Protein AF-A0A7C1SF54-F1 (afdb_monomer)

Secondary structure (DSSP, 8-state):
-----HHHHHT---HHHHHHHHTT--SS---TT---HHHHHHHHHHHHHHHHHHHHHH-GGG----TTPPPHHHHHHH-SGGGSPPP-

Radius of gyration: 16.84 Å; Cα contacts (8 Å, |Δi|>4): 66; chains: 1; bounding box: 43×36×37 Å

Structure (mmCIF, N/CA/C/O backbone):
data_AF-A0A7C1SF54-F1
#
_entry.id   AF-A0A7C1SF54-F1
#
loop_
_atom_site.group_PDB
_atom_site.id
_atom_site.type_symbol
_atom_site.label_atom_id
_atom_site.label_alt_id
_atom_site.label_comp_id
_atom_site.label_asym_id
_atom_site.label_entity_id
_atom_site.label_seq_id
_atom_site.pdbx_PDB_ins_code
_atom_site.Cartn_x
_atom_site.Cartn_y
_atom_site.Cartn_z
_atom_site.occupancy
_atom_site.B_iso_or_equiv
_atom_site.auth_seq_id
_atom_site.auth_comp_id
_atom_site.auth_asym_id
_atom_site.auth_atom_id
_atom_site.pdbx_PDB_model_num
ATOM 1 N N . MET A 1 1 ? 22.321 -11.638 -2.995 1.00 58.53 1 MET A N 1
ATOM 2 C CA . MET A 1 1 ? 21.209 -10.674 -2.806 1.00 58.53 1 MET A CA 1
ATOM 3 C C . MET A 1 1 ? 21.509 -9.431 -3.645 1.00 58.53 1 MET A C 1
ATOM 5 O O . MET A 1 1 ? 22.684 -9.157 -3.853 1.00 58.53 1 MET A O 1
ATOM 9 N N . GLY A 1 2 ? 20.512 -8.750 -4.222 1.00 70.00 2 GLY A N 1
ATOM 10 C CA . GLY A 1 2 ? 20.750 -7.513 -4.989 1.00 70.00 2 GLY A CA 1
ATOM 11 C C . GLY A 1 2 ? 21.023 -6.313 -4.075 1.00 70.00 2 GLY A C 1
ATOM 12 O O . GLY A 1 2 ? 20.670 -6.357 -2.900 1.00 70.00 2 GLY A O 1
ATOM 13 N N . GLN A 1 3 ? 21.634 -5.250 -4.604 1.00 85.44 3 GLN A N 1
ATOM 14 C CA . GLN A 1 3 ? 21.792 -3.990 -3.873 1.00 85.44 3 GLN A CA 1
ATOM 15 C C . GLN A 1 3 ? 20.418 -3.356 -3.619 1.00 85.44 3 GLN A C 1
ATOM 17 O O . GLN A 1 3 ? 19.587 -3.280 -4.529 1.00 85.44 3 GLN A O 1
ATOM 22 N N . ILE A 1 4 ? 20.189 -2.883 -2.394 1.00 89.69 4 ILE A N 1
ATOM 23 C CA . ILE A 1 4 ? 18.980 -2.133 -2.054 1.00 89.69 4 ILE A CA 1
ATOM 24 C C . ILE A 1 4 ? 19.110 -0.743 -2.670 1.00 89.69 4 ILE A C 1
ATOM 26 O O . ILE A 1 4 ? 19.986 0.031 -2.300 1.00 89.69 4 ILE A O 1
ATOM 30 N N . THR A 1 5 ? 18.251 -0.448 -3.641 1.00 93.38 5 THR A N 1
ATOM 31 C CA . THR A 1 5 ? 18.236 0.832 -4.356 1.00 93.38 5 THR A CA 1
ATOM 32 C C . THR A 1 5 ? 16.849 1.471 -4.261 1.00 93.38 5 THR A C 1
ATOM 34 O O . THR A 1 5 ? 15.853 0.747 -4.146 1.00 93.38 5 THR A O 1
ATOM 37 N N . PRO A 1 6 ? 16.729 2.809 -4.342 1.00 93.44 6 PRO A N 1
ATOM 38 C CA . PRO A 1 6 ? 15.424 3.468 -4.329 1.00 93.44 6 PRO A CA 1
ATOM 39 C C . PRO A 1 6 ? 14.435 2.937 -5.387 1.00 93.44 6 PRO A C 1
ATOM 41 O O . PRO A 1 6 ? 13.290 2.681 -5.016 1.00 93.44 6 PRO A O 1
ATOM 44 N N . PRO A 1 7 ? 14.826 2.651 -6.651 1.00 92.19 7 PRO A N 1
ATOM 45 C CA . PRO A 1 7 ? 13.915 2.053 -7.633 1.00 92.19 7 PRO A CA 1
ATOM 46 C C . PRO A 1 7 ? 13.426 0.654 -7.237 1.00 92.19 7 PRO A C 1
ATOM 48 O O . PRO A 1 7 ? 12.254 0.330 -7.429 1.00 92.19 7 PRO A O 1
ATOM 51 N N . LEU A 1 8 ? 14.285 -0.171 -6.624 1.00 93.38 8 LEU A N 1
ATOM 52 C CA . LEU A 1 8 ? 13.870 -1.476 -6.102 1.00 93.38 8 LEU A CA 1
ATOM 53 C C . LEU A 1 8 ? 12.784 -1.317 -5.028 1.00 93.38 8 LEU A C 1
ATOM 55 O O . LEU A 1 8 ? 11.792 -2.045 -5.034 1.00 93.38 8 LEU A O 1
ATOM 59 N N . ILE A 1 9 ? 12.942 -0.348 -4.125 1.00 93.62 9 ILE A N 1
ATOM 60 C CA . ILE A 1 9 ? 11.988 -0.115 -3.037 1.00 93.62 9 ILE A CA 1
ATOM 61 C C . ILE A 1 9 ? 10.690 0.512 -3.552 1.00 93.62 9 ILE A C 1
ATOM 63 O O . ILE A 1 9 ? 9.611 -0.025 -3.290 1.00 93.62 9 ILE A O 1
ATOM 67 N N . VAL A 1 10 ? 10.781 1.621 -4.285 1.00 95.00 10 VAL A N 1
ATOM 68 C CA . VAL A 1 10 ? 9.636 2.459 -4.666 1.00 95.00 10 VAL A CA 1
ATOM 69 C C . VAL A 1 10 ? 8.906 1.897 -5.884 1.00 95.00 10 VAL A C 1
ATOM 71 O O . VAL A 1 10 ? 7.683 1.743 -5.851 1.00 95.00 10 VAL A O 1
ATOM 74 N N . GLU A 1 11 ? 9.633 1.541 -6.942 1.00 94.62 11 GLU A N 1
ATOM 75 C CA . G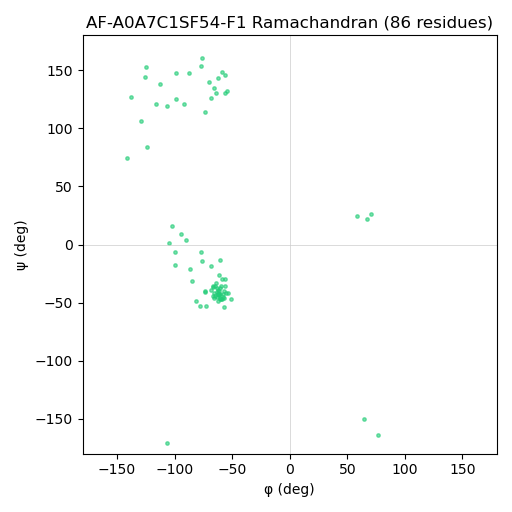LU A 1 11 ? 9.045 0.996 -8.173 1.00 94.62 11 GLU A CA 1
ATOM 76 C C . GLU A 1 11 ? 8.852 -0.522 -8.094 1.00 94.62 11 GLU A C 1
ATOM 78 O O . GLU A 1 11 ? 8.017 -1.078 -8.802 1.00 94.62 11 GLU A O 1
ATOM 83 N N . GLY A 1 12 ? 9.578 -1.214 -7.210 1.00 94.50 12 GLY A N 1
ATOM 84 C CA . GLY A 1 12 ? 9.461 -2.667 -7.084 1.00 94.50 12 GLY A CA 1
ATOM 85 C C . GLY A 1 12 ? 10.039 -3.424 -8.276 1.00 94.50 12 GLY A C 1
ATOM 86 O O . GLY A 1 12 ? 9.567 -4.526 -8.572 1.00 94.50 12 GLY A O 1
ATOM 87 N N . LYS A 1 13 ? 11.012 -2.832 -8.979 1.00 93.69 13 LYS A N 1
ATOM 88 C CA . LYS A 1 13 ? 11.689 -3.429 -10.137 1.00 93.69 13 LYS A CA 1
ATOM 89 C C . LYS A 1 13 ? 12.938 -4.197 -9.703 1.00 93.69 13 LYS A C 1
ATOM 91 O O . LYS A 1 13 ? 13.864 -3.622 -9.141 1.00 93.69 13 LYS A O 1
ATOM 96 N N . ASP A 1 14 ? 12.970 -5.491 -10.007 1.00 92.31 14 ASP A N 1
ATOM 97 C CA . ASP A 1 14 ? 14.047 -6.419 -9.670 1.00 92.31 14 ASP A CA 1
ATOM 98 C C . ASP A 1 14 ? 14.344 -7.347 -10.865 1.00 92.31 14 ASP A C 1
ATOM 100 O O . ASP A 1 14 ? 13.470 -8.027 -11.424 1.00 92.31 14 ASP A O 1
ATOM 104 N N . LYS A 1 15 ? 15.619 -7.390 -11.266 1.00 91.50 15 LYS A N 1
ATOM 105 C CA . LYS A 1 15 ? 16.106 -8.216 -12.381 1.00 91.50 15 LYS A CA 1
ATOM 106 C C . LYS A 1 15 ? 15.948 -9.718 -12.131 1.00 91.50 15 LYS A C 1
ATOM 108 O O . LYS A 1 15 ? 15.719 -10.473 -13.072 1.00 91.50 15 LYS A O 1
ATOM 113 N N . ASN A 1 16 ? 16.066 -10.165 -10.886 1.00 92.06 16 ASN A N 1
ATOM 114 C CA . ASN A 1 16 ? 15.915 -11.562 -10.499 1.00 92.06 16 ASN A CA 1
ATOM 115 C C . ASN A 1 16 ? 14.444 -11.976 -10.548 1.00 92.06 16 ASN A C 1
ATOM 117 O O . ASN A 1 16 ? 14.150 -13.042 -11.081 1.00 92.06 16 ASN A O 1
ATOM 121 N N . TYR A 1 17 ? 13.523 -11.113 -10.104 1.00 92.88 17 TYR A N 1
ATOM 122 C CA . TYR A 1 17 ? 12.085 -11.353 -10.285 1.00 92.88 17 TYR A CA 1
ATOM 123 C C . TYR A 1 17 ? 11.706 -11.383 -11.763 1.00 92.88 17 TYR A C 1
ATOM 125 O O . TYR A 1 17 ? 10.982 -12.276 -12.188 1.00 92.88 17 TYR A O 1
ATOM 133 N N . THR A 1 18 ? 12.273 -10.489 -12.576 1.00 93.44 18 THR A N 1
ATOM 134 C CA . THR A 1 18 ? 12.081 -10.522 -14.035 1.00 93.44 18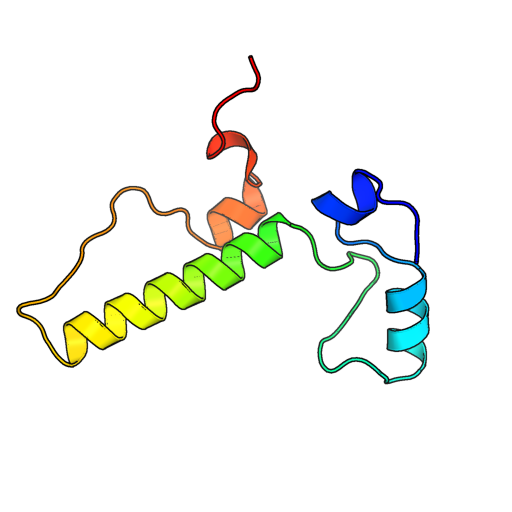 THR A CA 1
ATOM 135 C C . THR A 1 18 ? 12.527 -11.861 -14.635 1.00 93.44 18 THR A C 1
ATOM 137 O O . THR A 1 18 ? 11.832 -12.428 -15.477 1.00 93.44 18 THR A O 1
ATOM 140 N N . LYS A 1 19 ? 13.675 -12.402 -14.199 1.00 94.12 19 LYS A N 1
ATOM 141 C CA . LYS A 1 19 ? 14.155 -13.726 -14.632 1.00 94.12 19 LYS A CA 1
ATOM 142 C C . LYS A 1 19 ? 13.237 -14.852 -14.145 1.00 94.12 19 LYS A C 1
ATOM 144 O O . LYS A 1 19 ? 12.880 -15.715 -14.936 1.00 94.12 19 LYS A O 1
ATOM 149 N N . ALA A 1 20 ? 12.831 -14.834 -12.877 1.00 95.06 20 ALA A N 1
ATOM 150 C CA . ALA A 1 20 ? 11.943 -15.842 -12.298 1.00 95.06 20 ALA A CA 1
ATOM 151 C C . ALA A 1 20 ? 10.560 -15.864 -12.973 1.00 95.06 20 ALA A C 1
ATOM 153 O O . ALA A 1 20 ? 10.032 -16.943 -13.234 1.00 95.06 20 ALA A O 1
ATOM 154 N N . ALA A 1 21 ? 10.017 -14.693 -13.320 1.00 95.56 21 ALA A N 1
ATOM 155 C CA . ALA A 1 21 ? 8.757 -14.551 -14.047 1.00 95.56 21 ALA A CA 1
ATOM 156 C C . ALA A 1 21 ? 8.811 -15.246 -15.413 1.00 95.56 21 ALA A C 1
ATOM 158 O O . ALA A 1 21 ? 7.928 -16.032 -15.741 1.00 95.56 21 ALA A O 1
ATOM 159 N N . LYS A 1 22 ? 9.892 -15.023 -16.177 1.00 94.94 22 LYS A N 1
ATOM 160 C CA . LYS A 1 22 ? 10.122 -15.680 -17.477 1.00 94.94 22 LYS A CA 1
ATOM 161 C C . LYS A 1 22 ? 10.234 -17.202 -17.371 1.00 94.94 22 LYS A C 1
ATOM 163 O O . LYS A 1 22 ? 9.956 -17.894 -18.339 1.00 94.94 22 LYS A O 1
ATOM 168 N N . LEU A 1 23 ? 10.647 -17.708 -16.212 1.00 96.62 23 LEU A N 1
ATOM 169 C CA . LEU A 1 23 ? 10.761 -19.138 -15.929 1.00 96.62 23 LEU A CA 1
ATOM 170 C C . LEU A 1 23 ? 9.476 -19.739 -15.331 1.00 96.62 23 LEU A C 1
ATOM 172 O O . LEU A 1 23 ? 9.498 -20.901 -14.938 1.00 96.62 23 LEU A O 1
ATOM 176 N N . GLY A 1 24 ? 8.390 -18.968 -15.194 1.00 96.06 24 GLY A N 1
ATOM 177 C CA . GLY A 1 24 ? 7.139 -19.445 -14.594 1.00 96.06 24 GLY A CA 1
ATOM 178 C C . GLY A 1 24 ? 7.241 -19.760 -13.097 1.00 96.06 24 GLY A C 1
ATOM 179 O O . GLY A 1 24 ? 6.452 -20.536 -12.574 1.00 96.06 24 GLY A O 1
ATOM 180 N N . ARG A 1 25 ? 8.222 -19.182 -12.389 1.00 96.25 25 ARG A N 1
ATOM 181 C CA . ARG A 1 25 ? 8.525 -19.507 -10.980 1.00 96.25 25 ARG A CA 1
ATOM 182 C C . ARG A 1 25 ? 7.851 -18.584 -9.961 1.00 96.25 25 ARG A C 1
ATOM 184 O O . ARG A 1 25 ? 8.215 -18.611 -8.789 1.00 96.25 25 ARG A O 1
ATOM 191 N N . LEU A 1 26 ? 6.932 -17.721 -10.391 1.00 95.25 26 LEU A N 1
ATOM 192 C CA . LEU A 1 26 ? 6.251 -16.765 -9.517 1.00 95.25 26 LEU A CA 1
ATOM 193 C C . LEU A 1 26 ? 4.768 -17.108 -9.395 1.00 95.25 26 LEU A C 1
ATOM 195 O O . LEU A 1 26 ? 4.109 -17.375 -10.393 1.00 95.25 26 LEU A O 1
ATOM 199 N N . PHE A 1 27 ? 4.236 -17.008 -8.177 1.00 93.69 27 PHE A N 1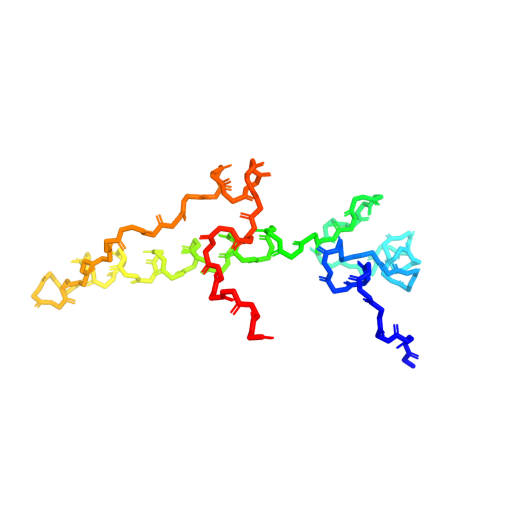
ATOM 200 C CA . PHE A 1 27 ? 2.803 -17.170 -7.896 1.00 93.69 27 PHE A CA 1
ATOM 201 C C . PHE A 1 27 ? 1.960 -15.957 -8.302 1.00 93.69 27 PHE A C 1
ATOM 203 O O . PHE A 1 27 ? 0.736 -16.033 -8.341 1.00 93.69 27 PHE A O 1
ATOM 210 N N . VAL A 1 28 ? 2.605 -14.820 -8.569 1.00 89.56 28 VAL A N 1
ATOM 211 C CA . VAL A 1 28 ? 1.940 -13.577 -8.961 1.00 89.56 28 VAL A CA 1
ATOM 212 C C . VAL A 1 28 ? 2.526 -13.055 -10.269 1.00 89.56 28 VAL A C 1
ATOM 214 O O . VAL A 1 28 ? 3.742 -13.155 -10.471 1.00 89.56 28 VAL A O 1
ATOM 217 N N . PRO A 1 29 ? 1.702 -12.452 -11.144 1.00 91.00 29 PRO A N 1
ATOM 218 C CA . PRO A 1 29 ? 2.200 -11.790 -12.338 1.00 91.00 29 PRO A CA 1
ATOM 219 C C . PRO A 1 29 ? 3.234 -10.719 -11.984 1.00 91.00 29 PRO A C 1
ATOM 221 O O . PRO A 1 29 ? 2.997 -9.861 -11.129 1.00 91.00 29 PRO A O 1
ATOM 224 N N . TYR A 1 30 ? 4.373 -10.760 -12.669 1.00 94.44 30 TYR A N 1
ATOM 225 C CA . TYR A 1 30 ? 5.449 -9.788 -12.521 1.00 94.44 30 TYR A CA 1
ATOM 226 C C . TYR A 1 30 ? 5.840 -9.261 -13.902 1.00 94.44 30 TYR A C 1
ATOM 228 O O . TYR A 1 30 ? 6.432 -9.976 -14.711 1.00 94.44 30 TYR A O 1
ATOM 236 N N . GLY A 1 31 ? 5.449 -8.017 -14.179 1.00 89.44 31 GLY A N 1
ATOM 237 C CA . GLY A 1 31 ? 5.643 -7.357 -15.468 1.00 89.44 31 GLY A CA 1
ATOM 238 C C . GLY A 1 31 ? 6.737 -6.289 -15.448 1.00 89.44 31 GLY A C 1
ATOM 239 O O . GLY A 1 31 ? 7.456 -6.119 -14.465 1.00 89.44 31 GLY A O 1
ATOM 240 N N . LYS A 1 32 ? 6.825 -5.527 -16.544 1.00 89.81 32 LYS A N 1
ATOM 241 C CA . LYS A 1 32 ? 7.785 -4.418 -16.711 1.00 89.81 32 LYS A CA 1
ATOM 242 C C . LYS A 1 32 ? 7.631 -3.326 -15.646 1.00 89.81 32 LYS A C 1
ATOM 244 O O . LYS A 1 32 ? 8.616 -2.695 -15.270 1.00 89.81 32 LYS A O 1
ATOM 249 N N . ASP A 1 33 ? 6.416 -3.145 -15.140 1.00 90.62 33 ASP A N 1
ATOM 250 C CA . ASP A 1 33 ? 6.100 -2.147 -14.117 1.00 90.62 33 ASP A CA 1
ATOM 251 C C . ASP A 1 33 ? 6.547 -2.566 -12.708 1.00 90.62 33 ASP A C 1
ATOM 253 O O . ASP A 1 33 ? 6.467 -1.767 -11.778 1.00 90.62 33 ASP 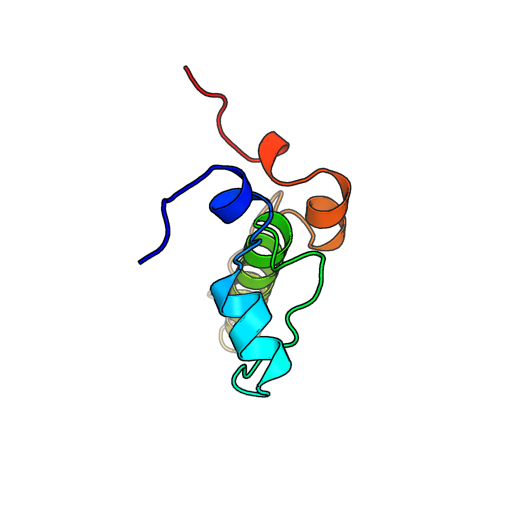A O 1
ATOM 257 N N . GLY A 1 34 ? 7.028 -3.805 -12.540 1.00 93.94 34 GLY A N 1
ATOM 258 C CA . GLY A 1 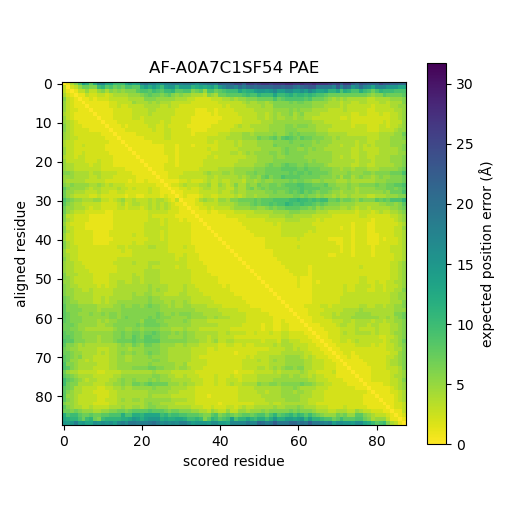34 ? 7.388 -4.361 -11.241 1.00 93.94 34 GLY A CA 1
ATOM 259 C C . GLY A 1 34 ? 6.180 -4.503 -10.313 1.00 93.94 34 GLY A C 1
ATOM 260 O O . GLY A 1 34 ? 5.045 -4.708 -10.751 1.00 93.94 34 GLY A O 1
ATOM 261 N N . ILE A 1 35 ? 6.425 -4.403 -9.005 1.00 95.06 35 ILE A N 1
ATOM 262 C CA . ILE A 1 35 ? 5.366 -4.340 -7.986 1.00 95.06 35 ILE A CA 1
ATOM 263 C C . ILE A 1 35 ? 5.567 -3.070 -7.146 1.00 95.06 35 ILE A C 1
ATOM 265 O O . ILE A 1 35 ? 6.173 -3.147 -6.070 1.00 95.06 35 ILE A O 1
ATOM 269 N N . PRO A 1 36 ? 5.062 -1.908 -7.606 1.00 95.69 36 PRO A N 1
ATOM 270 C CA . PRO A 1 36 ? 5.325 -0.619 -6.974 1.00 95.69 36 PRO A CA 1
ATOM 271 C C . PRO A 1 36 ? 4.869 -0.552 -5.519 1.00 95.69 36 PRO A C 1
ATOM 273 O O . PRO A 1 36 ? 3.842 -1.126 -5.148 1.00 95.69 36 PRO A O 1
ATOM 276 N N . LEU A 1 37 ? 5.575 0.225 -4.698 1.00 95.81 37 LEU A N 1
ATOM 277 C CA . LEU A 1 37 ? 5.269 0.389 -3.277 1.00 95.81 37 LEU A CA 1
ATOM 278 C C . LEU A 1 37 ? 3.828 0.860 -3.048 1.00 95.81 37 LEU A C 1
ATOM 280 O O . LEU A 1 37 ? 3.129 0.288 -2.217 1.00 95.81 37 LEU A O 1
ATOM 284 N N . LYS A 1 38 ? 3.336 1.811 -3.855 1.00 96.25 38 LYS A N 1
ATOM 285 C CA . LYS A 1 38 ? 1.936 2.274 -3.800 1.00 96.25 38 LYS A CA 1
ATOM 286 C C . LYS A 1 38 ? 0.918 1.145 -3.986 1.00 96.25 38 LYS A C 1
ATOM 288 O O . LYS A 1 38 ? -0.125 1.138 -3.340 1.00 96.25 38 LYS A O 1
ATOM 293 N N . LEU A 1 39 ? 1.232 0.164 -4.836 1.00 94.88 39 LEU A N 1
ATOM 294 C CA . LEU A 1 39 ? 0.381 -1.000 -5.066 1.00 94.88 39 LEU A CA 1
ATOM 295 C C . LEU A 1 39 ? 0.434 -1.967 -3.880 1.00 94.88 39 LEU A C 1
ATOM 297 O O . LEU A 1 39 ? -0.600 -2.506 -3.492 1.00 94.88 39 LEU A O 1
ATOM 301 N N . ARG A 1 40 ? 1.617 -2.171 -3.290 1.00 95.44 40 ARG A N 1
ATOM 302 C CA . ARG A 1 40 ? 1.771 -2.995 -2.081 1.00 95.44 40 ARG A CA 1
ATOM 303 C C . ARG A 1 40 ? 0.998 -2.389 -0.907 1.00 95.44 40 ARG A C 1
ATOM 305 O O . ARG A 1 40 ? 0.183 -3.085 -0.312 1.00 95.44 40 ARG A O 1
ATOM 312 N N . VAL A 1 41 ? 1.155 -1.088 -0.653 1.00 97.19 41 VAL A N 1
ATOM 313 C CA . VAL A 1 41 ? 0.411 -0.355 0.391 1.00 97.19 41 VAL A CA 1
ATOM 314 C C . VAL A 1 41 ? -1.099 -0.451 0.164 1.00 97.19 41 VAL A C 1
ATOM 316 O O . VAL A 1 41 ? -1.834 -0.788 1.088 1.00 97.19 41 VAL A O 1
ATOM 319 N N . ALA A 1 42 ? -1.570 -0.258 -1.071 1.00 96.38 42 ALA A N 1
ATOM 320 C CA . ALA A 1 42 ? -2.991 -0.387 -1.388 1.00 96.38 42 ALA A CA 1
ATOM 321 C C . ALA A 1 42 ? -3.554 -1.793 -1.100 1.00 96.38 42 ALA A C 1
ATOM 323 O O . ALA A 1 42 ? -4.686 -1.907 -0.636 1.00 96.38 42 ALA A O 1
ATOM 324 N N . ARG A 1 43 ? -2.782 -2.862 -1.351 1.00 95.69 43 ARG A N 1
ATOM 325 C CA . ARG A 1 43 ? -3.190 -4.238 -1.011 1.00 95.69 43 ARG A CA 1
ATOM 326 C C . ARG A 1 43 ? -3.269 -4.447 0.498 1.00 95.69 43 ARG A C 1
ATOM 328 O O . ARG A 1 43 ? -4.258 -4.996 0.963 1.00 95.69 43 ARG A O 1
ATOM 335 N N . HIS A 1 44 ? -2.284 -3.968 1.257 1.00 96.75 44 HIS A N 1
ATOM 336 C CA . HIS A 1 44 ? -2.310 -4.079 2.718 1.00 96.75 44 HIS A CA 1
ATOM 337 C C . HIS A 1 44 ? -3.496 -3.333 3.333 1.00 96.75 44 HIS A C 1
ATOM 339 O O . HIS A 1 44 ? -4.179 -3.882 4.192 1.00 96.75 44 HIS A O 1
ATOM 345 N N . LEU A 1 45 ? -3.802 -2.125 2.854 1.00 96.88 45 LEU A N 1
ATOM 346 C CA . LEU A 1 45 ? -4.974 -1.380 3.319 1.00 96.88 45 LEU A CA 1
ATOM 347 C C . LEU A 1 45 ? -6.288 -2.074 2.961 1.00 96.88 45 LEU A C 1
ATOM 349 O O . LEU A 1 45 ? -7.221 -2.051 3.758 1.00 96.88 45 LEU A O 1
ATOM 353 N N . ALA A 1 46 ? -6.363 -2.726 1.796 1.00 96.00 46 ALA A N 1
ATOM 354 C CA . ALA A 1 46 ? -7.517 -3.551 1.454 1.00 96.00 46 ALA A CA 1
ATOM 355 C C . ALA A 1 46 ? -7.679 -4.716 2.443 1.00 96.00 46 ALA A C 1
ATOM 357 O O . ALA A 1 46 ? -8.783 -4.936 2.925 1.00 96.00 46 ALA A O 1
ATOM 358 N N . THR A 1 47 ? -6.589 -5.400 2.810 1.00 97.06 47 THR A N 1
ATOM 359 C CA . THR A 1 47 ? -6.615 -6.462 3.827 1.00 97.06 47 THR A CA 1
ATOM 360 C C . THR A 1 47 ? -7.073 -5.946 5.190 1.00 97.06 47 THR A C 1
ATOM 362 O O . THR A 1 47 ? -7.950 -6.556 5.792 1.00 97.06 47 THR A O 1
ATOM 365 N N . VAL A 1 48 ? -6.539 -4.813 5.661 1.00 96.81 48 VAL A N 1
ATOM 366 C CA . VAL A 1 48 ? -6.979 -4.193 6.924 1.00 96.81 48 VAL A CA 1
ATOM 367 C C . VAL A 1 48 ? -8.470 -3.874 6.864 1.00 96.81 48 VAL A C 1
ATOM 369 O O . VAL A 1 48 ? -9.207 -4.253 7.767 1.00 96.81 48 VAL A O 1
ATOM 372 N N . LYS A 1 49 ? -8.938 -3.258 5.771 1.00 96.25 49 LYS A N 1
ATOM 373 C CA . LYS A 1 49 ? -10.362 -2.967 5.580 1.00 96.25 49 LYS A CA 1
ATOM 374 C C . LYS A 1 49 ? -11.212 -4.235 5.654 1.00 96.25 49 LYS A C 1
ATOM 376 O O . LYS A 1 49 ? -12.211 -4.234 6.357 1.00 96.25 49 LYS A O 1
ATOM 381 N N . SER A 1 50 ? -10.804 -5.307 4.975 1.00 96.94 50 SER A N 1
ATOM 382 C CA . SER A 1 50 ? -11.516 -6.589 4.999 1.00 96.94 50 SER A CA 1
ATOM 383 C C . SER A 1 50 ? -11.584 -7.193 6.401 1.00 96.94 50 SER A C 1
ATOM 385 O O . SER A 1 50 ? -12.645 -7.655 6.799 1.00 96.94 50 SER A O 1
ATOM 387 N N . ILE A 1 51 ? -10.489 -7.156 7.168 1.00 97.62 51 ILE A N 1
ATOM 388 C CA . ILE A 1 51 ? -10.478 -7.647 8.554 1.00 97.62 51 ILE A CA 1
ATOM 389 C C . ILE A 1 51 ? -11.473 -6.858 9.412 1.00 97.62 51 ILE A C 1
ATOM 391 O O . ILE A 1 51 ? -12.247 -7.459 10.149 1.00 97.62 51 ILE A O 1
ATOM 395 N N . LEU A 1 52 ? -11.480 -5.527 9.298 1.00 97.44 52 LEU A N 1
ATOM 396 C CA . LEU A 1 52 ? -12.374 -4.673 10.083 1.00 97.44 52 LEU A CA 1
ATOM 397 C C . LEU A 1 52 ? -13.841 -4.833 9.681 1.00 97.44 52 LEU A C 1
ATOM 399 O O . LEU A 1 52 ? -14.699 -4.877 10.554 1.00 97.44 52 LEU A O 1
ATOM 403 N N . SER A 1 53 ? -14.124 -4.971 8.384 1.00 97.00 53 SER A N 1
ATOM 404 C CA . SER A 1 53 ? -15.477 -5.256 7.901 1.00 97.00 53 SER A CA 1
ATOM 405 C C . SER A 1 53 ? -15.987 -6.601 8.417 1.00 97.00 53 SER A C 1
ATOM 407 O O . SER A 1 53 ? -17.111 -6.667 8.897 1.00 97.00 53 SER A O 1
ATOM 409 N N . ASN A 1 54 ? -15.150 -7.643 8.409 1.00 98.06 54 ASN A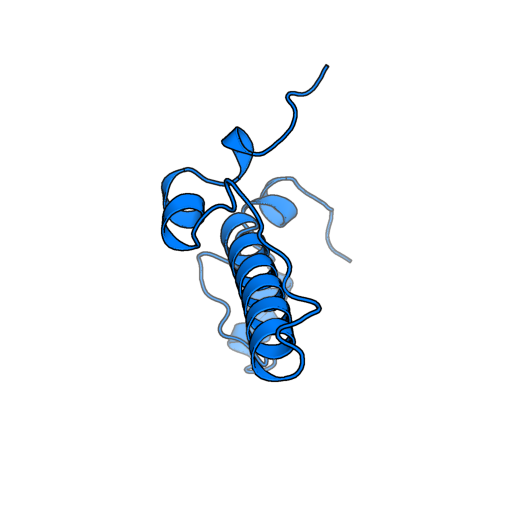 N 1
ATOM 410 C CA . ASN A 1 54 ? -15.524 -8.944 8.968 1.00 98.06 54 ASN A CA 1
ATOM 411 C C . ASN A 1 54 ? -15.707 -8.886 10.494 1.00 98.06 54 ASN A C 1
ATOM 413 O O . ASN A 1 54 ? -16.571 -9.568 11.035 1.00 98.06 54 ASN A O 1
ATOM 417 N N . LEU A 1 55 ? -14.902 -8.085 11.205 1.00 98.31 55 LEU A N 1
ATOM 418 C CA . LEU A 1 55 ? -15.074 -7.883 12.646 1.00 98.31 55 LEU A CA 1
ATOM 419 C C . LEU A 1 55 ? -16.418 -7.220 12.952 1.00 98.31 55 LEU A C 1
ATOM 421 O O . LEU A 1 55 ? -17.110 -7.676 13.850 1.00 98.31 55 LEU A O 1
ATOM 425 N N . GLU A 1 56 ? -16.786 -6.175 12.210 1.00 98.00 56 GLU A N 1
ATOM 426 C CA . GLU A 1 56 ? -18.088 -5.514 12.344 1.00 98.00 56 GLU A CA 1
ATOM 427 C C . GLU A 1 56 ? -19.247 -6.471 12.032 1.00 98.00 56 GLU A C 1
ATOM 429 O O . GLU A 1 56 ? -20.248 -6.456 12.740 1.00 98.00 56 GLU A O 1
ATOM 434 N N . GLU A 1 57 ? -19.102 -7.329 11.018 1.00 98.19 57 GLU A N 1
ATOM 435 C CA . GLU A 1 57 ? -20.114 -8.324 10.647 1.00 98.19 57 GLU A CA 1
ATOM 436 C C . GLU A 1 57 ? -20.331 -9.382 11.743 1.00 98.19 57 GLU A C 1
ATOM 438 O O . GLU A 1 57 ? -21.469 -9.714 12.066 1.00 98.19 57 GLU A O 1
ATOM 443 N N . LEU A 1 58 ? -19.248 -9.901 12.332 1.00 98.38 58 LEU A N 1
ATOM 444 C CA . LEU A 1 58 ? -19.305 -10.967 13.342 1.00 98.38 58 LEU A CA 1
ATOM 445 C C . LEU A 1 58 ? -19.546 -10.448 14.767 1.00 98.38 58 LEU A C 1
ATOM 447 O O . LEU A 1 58 ? -20.131 -11.148 15.593 1.00 98.38 58 LEU A O 1
ATOM 451 N N . HIS A 1 59 ? -19.065 -9.241 15.062 1.00 98.12 59 HIS A N 1
ATOM 452 C CA . HIS A 1 59 ? -19.078 -8.604 16.380 1.00 98.12 59 HIS A CA 1
ATOM 453 C C . HIS A 1 59 ? -19.368 -7.098 16.247 1.00 98.12 59 HIS A C 1
ATOM 455 O O . HIS A 1 59 ? -18.455 -6.273 16.398 1.00 98.12 59 HIS A O 1
ATOM 461 N N . PRO A 1 60 ? -20.627 -6.704 15.970 1.00 97.12 60 PRO A N 1
ATOM 462 C CA . PRO A 1 60 ? -20.993 -5.303 15.753 1.00 97.12 60 PRO A CA 1
ATOM 463 C C . PRO A 1 60 ? -20.613 -4.369 16.912 1.00 97.12 60 PRO A C 1
ATOM 465 O O . PRO A 1 60 ? -20.302 -3.198 16.698 1.00 97.12 60 PRO A O 1
ATOM 468 N N . GLU A 1 61 ? -20.578 -4.878 18.145 1.00 98.00 61 GLU A N 1
ATOM 469 C CA . GLU A 1 61 ? -20.182 -4.136 19.345 1.00 98.00 61 GLU A CA 1
ATOM 470 C C . GLU A 1 61 ? -18.691 -3.767 19.374 1.00 98.00 61 GLU A C 1
ATOM 472 O O . GLU A 1 61 ? -18.288 -2.863 20.104 1.00 98.00 61 GLU A O 1
ATOM 477 N N . LYS A 1 62 ? -17.867 -4.446 18.566 1.00 97.56 62 LYS A N 1
ATOM 478 C CA . LYS A 1 62 ? -16.421 -4.213 18.424 1.00 97.56 62 LYS A CA 1
ATOM 479 C C . LYS A 1 62 ? -16.069 -3.443 17.154 1.00 97.56 62 LYS A C 1
ATOM 481 O O . LYS A 1 62 ? -14.909 -3.448 16.740 1.00 97.56 62 LYS A O 1
ATOM 486 N N . ARG A 1 63 ? -17.047 -2.799 16.516 1.00 97.12 63 ARG A N 1
ATOM 487 C CA . ARG A 1 63 ? -16.839 -2.014 15.298 1.00 97.12 63 ARG A CA 1
ATOM 488 C C . ARG A 1 63 ? -15.747 -0.958 15.492 1.00 97.12 63 ARG A C 1
ATOM 490 O O . ARG A 1 63 ? -15.774 -0.175 16.438 1.00 97.12 63 ARG A O 1
ATOM 497 N N . ILE A 1 64 ? -14.820 -0.904 14.538 1.00 97.44 64 ILE A N 1
ATOM 498 C CA . ILE A 1 64 ? -13.742 0.089 14.487 1.00 97.44 64 ILE A CA 1
ATOM 499 C C . ILE A 1 64 ? -13.937 0.946 13.238 1.00 97.44 64 ILE A C 1
ATOM 501 O O . ILE A 1 64 ? -13.908 0.441 12.116 1.00 97.44 64 ILE A O 1
ATOM 505 N N . GLU A 1 65 ? -14.081 2.257 13.426 1.00 94.19 65 GLU A N 1
ATOM 506 C CA . GLU A 1 65 ? -14.159 3.223 12.330 1.00 94.19 65 GLU A CA 1
ATOM 507 C C . GLU A 1 65 ? -12.795 3.889 12.098 1.00 94.19 65 GLU A C 1
ATOM 509 O O . GLU A 1 65 ? -12.214 4.483 13.007 1.00 94.19 65 GLU A O 1
ATOM 514 N N . ILE A 1 66 ? -12.290 3.824 10.862 1.00 93.94 66 ILE A N 1
ATOM 515 C CA . ILE A 1 66 ? -11.066 4.524 10.453 1.00 93.94 66 ILE A CA 1
ATOM 516 C C . ILE A 1 66 ? -11.433 5.711 9.570 1.00 93.94 66 ILE A C 1
ATOM 518 O O . ILE A 1 66 ? -11.966 5.549 8.470 1.00 93.94 66 ILE A O 1
ATOM 522 N N . LYS A 1 67 ? -11.070 6.912 10.022 1.00 93.56 67 LYS A N 1
ATOM 523 C CA .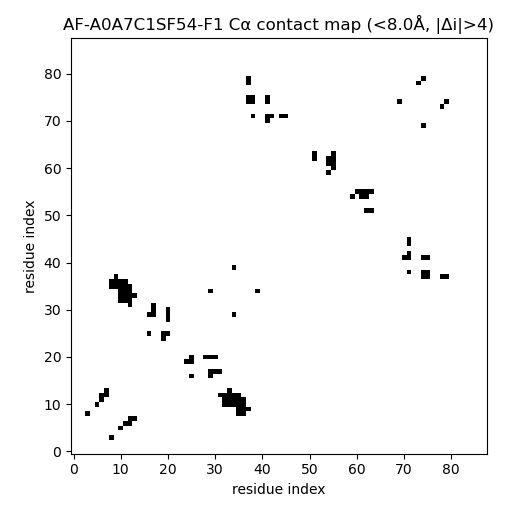 LYS A 1 67 ? -11.233 8.151 9.255 1.00 93.56 67 LYS A CA 1
ATOM 524 C C . LYS A 1 67 ? -10.024 8.393 8.355 1.00 93.56 67 LYS A C 1
ATOM 526 O O . LYS A 1 67 ? -8.899 8.051 8.707 1.00 93.56 67 LYS A O 1
ATOM 531 N N . ASN A 1 68 ? -10.262 9.008 7.195 1.00 91.81 68 ASN A N 1
ATOM 532 C CA . ASN A 1 68 ? -9.228 9.417 6.234 1.00 91.81 68 ASN A CA 1
ATOM 533 C C . ASN A 1 68 ? -8.338 8.276 5.699 1.00 91.81 68 ASN A C 1
ATOM 535 O O . ASN A 1 68 ? -7.218 8.523 5.253 1.00 91.81 68 ASN A O 1
ATOM 539 N N . MET A 1 69 ? -8.823 7.027 5.700 1.00 92.69 69 MET A N 1
ATOM 540 C CA . MET A 1 69 ? -8.079 5.920 5.099 1.00 92.69 69 MET A CA 1
ATOM 541 C C . MET A 1 69 ? -8.024 6.087 3.572 1.00 92.69 69 MET A C 1
ATOM 543 O O . MET A 1 69 ? -9.075 6.197 2.931 1.00 92.69 69 MET A O 1
ATOM 547 N N . PRO A 1 70 ? -6.833 6.078 2.953 1.00 94.25 70 PRO A N 1
ATOM 548 C CA . PRO A 1 70 ? -6.730 6.300 1.522 1.00 94.25 70 PRO A CA 1
ATOM 549 C C . PRO A 1 70 ? -7.297 5.127 0.721 1.00 94.25 70 PRO A C 1
ATOM 551 O O . PRO A 1 70 ? -7.085 3.955 1.038 1.00 94.25 70 PRO A O 1
ATOM 554 N N . SER A 1 71 ? -8.001 5.445 -0.365 1.00 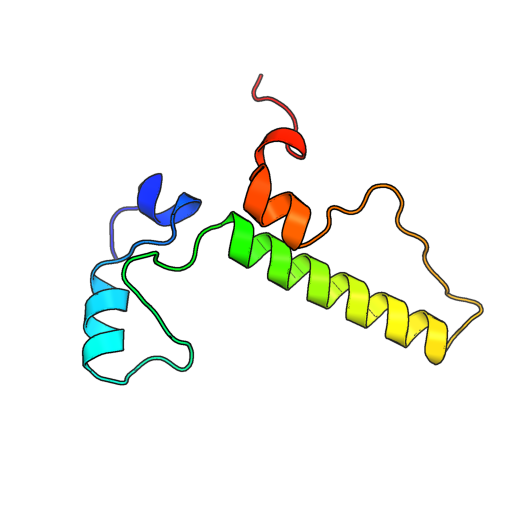92.81 71 SER A N 1
ATOM 555 C CA . SER A 1 71 ? -8.522 4.436 -1.284 1.00 92.81 71 SER A CA 1
ATOM 556 C C . SER A 1 71 ? -7.418 3.884 -2.190 1.00 92.81 71 SER A C 1
ATOM 558 O O . SER A 1 71 ? -6.446 4.567 -2.523 1.00 92.81 71 SER A O 1
ATOM 560 N N . SER A 1 72 ? -7.591 2.646 -2.662 1.00 92.38 72 SER A N 1
ATOM 561 C CA . SER A 1 72 ? -6.665 2.024 -3.621 1.00 92.38 72 SER A CA 1
ATOM 562 C C . SER A 1 72 ? -6.506 2.857 -4.901 1.00 92.38 72 SER A C 1
ATOM 564 O O . SER A 1 72 ? -5.393 3.025 -5.400 1.00 92.38 72 SER A O 1
ATOM 566 N N . SER A 1 73 ? -7.600 3.433 -5.414 1.00 93.25 73 SER A N 1
ATOM 567 C CA . SER A 1 73 ? -7.567 4.337 -6.570 1.00 93.25 73 SER A CA 1
ATOM 568 C C . SER A 1 73 ? -6.824 5.639 -6.257 1.00 93.25 73 SER A C 1
ATOM 570 O O . SER A 1 73 ? -5.999 6.072 -7.064 1.00 93.25 73 SER A O 1
ATOM 572 N N . GLY A 1 74 ? -7.038 6.211 -5.067 1.00 93.12 74 GLY A N 1
ATOM 573 C CA . GLY A 1 74 ? -6.322 7.387 -4.576 1.00 93.12 74 GLY A CA 1
ATOM 574 C C . GLY A 1 74 ? -4.813 7.160 -4.545 1.00 93.12 74 GLY A C 1
ATOM 575 O O . GLY A 1 74 ? -4.071 7.877 -5.213 1.00 93.12 74 GLY A O 1
ATOM 576 N N . LEU A 1 75 ? -4.357 6.093 -3.884 1.00 94.75 75 LEU A N 1
ATOM 577 C CA . LEU A 1 75 ? -2.931 5.744 -3.784 1.00 94.75 75 LEU A CA 1
ATOM 578 C C . LEU A 1 75 ? -2.277 5.499 -5.142 1.00 94.75 75 LEU A C 1
ATOM 580 O O . LEU A 1 75 ? -1.112 5.834 -5.357 1.00 94.75 75 LEU A O 1
ATOM 584 N N . ARG A 1 76 ? -3.013 4.910 -6.090 1.00 89.75 76 ARG A N 1
ATOM 585 C CA . ARG A 1 76 ? -2.505 4.692 -7.449 1.00 89.75 76 ARG A CA 1
ATOM 586 C C . ARG A 1 76 ? -2.295 6.006 -8.199 1.00 89.75 76 ARG A C 1
ATOM 588 O O . ARG A 1 76 ? -1.311 6.085 -8.941 1.00 89.75 76 ARG A O 1
ATOM 595 N N . LYS A 1 77 ? -3.176 6.991 -7.982 1.00 93.00 77 LYS A N 1
ATOM 596 C CA . LYS A 1 77 ? -3.155 8.311 -8.627 1.00 93.00 77 LYS A CA 1
ATOM 597 C C . LYS A 1 77 ? -2.113 9.247 -8.013 1.00 93.00 77 LYS A C 1
ATOM 599 O O . LYS A 1 77 ? -1.294 9.776 -8.753 1.00 93.00 77 LYS A O 1
ATOM 604 N N . VAL A 1 78 ? -2.123 9.433 -6.691 1.00 93.19 78 VAL A N 1
ATOM 605 C CA . VAL A 1 78 ? -1.278 10.440 -6.010 1.00 93.19 78 VAL A CA 1
ATOM 606 C C . VAL A 1 78 ? -0.012 9.862 -5.369 1.00 93.19 78 VAL A C 1
ATOM 608 O O . VAL A 1 78 ? 0.843 10.607 -4.902 1.00 93.19 78 VAL A O 1
ATOM 611 N N . GLY A 1 79 ? 0.140 8.534 -5.356 1.00 94.38 79 GLY A N 1
ATOM 612 C CA . GLY A 1 79 ? 1.229 7.865 -4.646 1.00 94.38 79 GLY A CA 1
ATOM 613 C C . GLY A 1 79 ? 0.990 7.805 -3.136 1.00 94.38 79 GLY A C 1
ATOM 614 O O . GLY A 1 79 ? -0.130 7.976 -2.662 1.00 94.38 79 GLY A O 1
ATOM 615 N N . ILE A 1 80 ? 2.054 7.515 -2.382 1.00 94.88 80 ILE A N 1
ATOM 616 C CA . ILE A 1 80 ? 1.994 7.422 -0.912 1.00 94.88 80 ILE A CA 1
ATOM 617 C C . ILE A 1 80 ? 2.505 8.682 -0.208 1.00 94.88 80 ILE A C 1
ATOM 619 O O . ILE A 1 80 ? 2.210 8.864 0.964 1.00 94.88 80 ILE A O 1
ATOM 623 N N . GLY A 1 81 ? 3.252 9.540 -0.912 1.00 94.06 81 GLY A N 1
ATOM 624 C CA . GLY A 1 81 ? 3.925 10.711 -0.340 1.00 94.06 81 GLY A CA 1
ATOM 625 C C . GLY A 1 81 ? 3.014 11.619 0.495 1.00 94.06 81 GLY A C 1
ATOM 626 O O . GLY A 1 81 ? 3.382 11.907 1.627 1.00 94.06 81 GLY A O 1
ATOM 627 N N . PRO A 1 82 ? 1.806 11.986 0.019 1.00 93.88 82 PRO A N 1
ATOM 628 C CA . PRO A 1 82 ? 0.874 12.820 0.787 1.00 93.88 82 PRO A CA 1
ATOM 629 C C . PRO A 1 82 ? 0.404 12.228 2.126 1.00 93.88 82 PRO A C 1
ATOM 631 O O . PRO A 1 82 ? -0.201 12.937 2.920 1.00 93.88 82 PRO A O 1
ATOM 634 N N . PHE A 1 83 ? 0.637 10.933 2.363 1.00 92.88 83 PHE A N 1
ATOM 635 C CA . PHE A 1 83 ? 0.251 10.221 3.585 1.00 92.88 83 PHE A CA 1
ATOM 636 C C . PHE A 1 83 ? 1.441 9.945 4.513 1.00 92.88 83 PHE A C 1
ATOM 638 O O . PHE A 1 83 ? 1.271 9.291 5.540 1.00 92.88 83 PHE A O 1
ATOM 645 N N . LEU A 1 84 ? 2.646 10.387 4.144 1.00 92.56 84 LEU A N 1
ATOM 646 C CA . LEU A 1 84 ? 3.844 10.250 4.963 1.00 92.56 84 LEU A CA 1
ATOM 647 C C . LEU A 1 84 ? 4.114 11.549 5.716 1.00 92.56 84 LEU A C 1
ATOM 649 O O . LEU A 1 84 ? 3.865 12.644 5.216 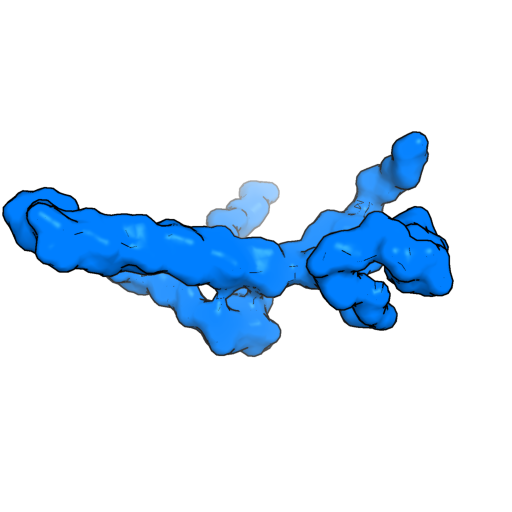1.00 92.56 84 LEU A O 1
ATOM 653 N N . ILE A 1 85 ? 4.676 11.407 6.912 1.00 93.44 85 ILE A N 1
ATOM 654 C CA . ILE A 1 85 ? 5.257 12.531 7.642 1.00 93.44 85 ILE A CA 1
ATOM 655 C C . ILE A 1 85 ? 6.453 13.045 6.816 1.00 93.44 85 ILE A C 1
ATOM 657 O O . ILE A 1 85 ? 7.269 12.219 6.388 1.00 93.44 85 ILE A O 1
ATOM 661 N N . PRO A 1 86 ? 6.560 14.362 6.549 1.00 90.81 86 PRO A N 1
ATOM 662 C CA . PRO A 1 86 ? 7.704 14.925 5.841 1.00 90.81 86 PRO A CA 1
ATOM 663 C C . PRO A 1 86 ? 9.023 14.572 6.543 1.00 90.81 86 PRO A C 1
ATOM 665 O O . PRO A 1 86 ? 9.046 14.488 7.772 1.00 90.81 86 PRO A O 1
ATOM 668 N N . PRO A 1 87 ? 10.119 14.360 5.796 1.00 84.88 87 PRO A N 1
ATOM 669 C CA . PRO A 1 87 ? 11.432 14.235 6.415 1.00 84.88 87 PRO A CA 1
ATOM 670 C C . PRO A 1 87 ? 11.801 15.547 7.127 1.00 84.88 87 PRO A C 1
ATOM 672 O O . PRO A 1 87 ? 11.465 16.624 6.631 1.00 84.88 87 PRO A O 1
ATOM 675 N N . ASN A 1 88 ? 12.470 15.428 8.277 1.00 71.69 88 ASN A N 1
ATOM 676 C CA . ASN A 1 88 ? 13.076 16.559 8.988 1.00 71.69 88 ASN A CA 1
ATOM 677 C C . ASN A 1 88 ? 14.265 17.136 8.216 1.00 71.69 88 ASN A C 1
ATOM 679 O O . ASN A 1 88 ? 14.986 16.334 7.574 1.00 71.69 88 ASN A O 1
#

Solvent-accessible surface area (backbone atoms only — not comparable to full-atom values): 5455 Å² total; per-residue (Å²): 135,81,85,91,43,69,57,41,60,50,37,25,51,51,74,65,56,52,51,35,39,78,68,70,72,52,99,59,94,61,59,96,72,33,59,28,37,41,58,53,53,35,51,53,52,49,51,53,50,51,54,47,53,51,40,29,73,78,37,62,94,68,54,75,88,77,79,90,70,80,47,55,70,52,26,68,72,69,43,56,66,90,80,50,84,79,84,132

pLDDT: mean 93.4, std 5.77, range [58.53, 98.38]

Mean predicted aligned error: 3.96 Å

Sequence (88 aa):
MGQITPPLIVEGKDKNYTKAAKLGRLFVPYGKDGIPLKLRVARHLATVKSILSNLEELHPEKRIEIKNMPSSSGLRKVGIGPFLIPPN

Foldseek 3Di:
DDDDDPCCAAQVDDPVVVVCQVVVNDPDDADPSHCGPLNVVQVVLVVVVVVQVVCCVVPVVPHDDDPPRDHSVRCVVPNCVVVDDDDD